Protein AF-A0A0B1TN34-F1 (afdb_monomer_lite)

Foldseek 3Di:
DDDDDPDDDDDDPDPPDPPPPDDDDDDDDPDDDDQDDVSVVVVVVVVLVVCVVVVDPQNVCVVVVHDRPPDDPPPPDDDDDPPDDDDDDDD

Structure (mmCIF, N/CA/C/O backbone):
data_AF-A0A0B1TN34-F1
#
_entry.id   AF-A0A0B1TN34-F1
#
loop_
_atom_site.group_PDB
_atom_site.id
_atom_site.type_symbol
_atom_site.label_atom_id
_atom_site.label_alt_id
_atom_site.label_comp_id
_atom_site.label_asym_id
_atom_site.label_entity_id
_atom_site.label_seq_id
_atom_site.pdbx_PDB_ins_code
_atom_site.Cartn_x
_atom_site.Cartn_y
_atom_site.Cartn_z
_atom_site.occupancy
_atom_site.B_iso_or_equiv
_atom_site.auth_seq_id
_atom_site.auth_comp_id
_atom_site.auth_asym_id
_atom_site.auth_atom_id
_atom_site.pdbx_PDB_model_num
ATOM 1 N N . MET A 1 1 ? 11.591 25.570 -60.201 1.00 41.28 1 MET A N 1
ATOM 2 C CA . MET A 1 1 ? 12.940 25.894 -59.684 1.00 41.28 1 MET A CA 1
ATOM 3 C C . MET A 1 1 ? 12.914 25.743 -58.170 1.00 41.28 1 MET A C 1
ATOM 5 O O . MET A 1 1 ? 12.005 26.262 -57.539 1.00 41.28 1 MET A O 1
ATOM 9 N N . ARG A 1 2 ? 13.832 24.942 -57.615 1.00 45.91 2 ARG A N 1
ATOM 10 C CA . ARG A 1 2 ? 13.958 24.663 -56.176 1.00 45.91 2 ARG A CA 1
ATOM 11 C C . ARG A 1 2 ? 14.543 25.888 -55.467 1.00 45.91 2 ARG A C 1
ATOM 13 O O . ARG A 1 2 ? 15.552 26.411 -55.925 1.00 45.91 2 ARG A O 1
ATOM 20 N N . GLY A 1 3 ? 13.932 26.305 -54.361 1.00 39.91 3 GLY A N 1
ATOM 21 C CA . GLY A 1 3 ? 14.402 27.405 -53.519 1.00 39.91 3 GLY A CA 1
ATOM 22 C C . GLY A 1 3 ? 14.322 27.024 -52.047 1.00 39.91 3 GLY A C 1
ATOM 23 O O . GLY A 1 3 ? 13.368 27.352 -51.357 1.00 39.91 3 GLY A O 1
ATOM 24 N N . THR A 1 4 ? 15.321 26.278 -51.591 1.00 55.44 4 THR A N 1
ATOM 25 C CA . THR A 1 4 ? 15.574 25.906 -50.197 1.00 55.44 4 THR A CA 1
ATOM 26 C C . THR A 1 4 ? 16.169 27.088 -49.439 1.00 55.44 4 THR A C 1
ATOM 28 O O . THR A 1 4 ? 17.312 27.432 -49.729 1.00 55.44 4 THR A O 1
ATOM 31 N N . LYS A 1 5 ? 15.474 27.663 -48.449 1.00 50.00 5 LYS A N 1
ATOM 32 C CA . LYS A 1 5 ? 16.103 28.442 -47.361 1.00 50.00 5 LYS A CA 1
ATOM 33 C C . LYS A 1 5 ? 15.290 28.351 -46.063 1.00 50.00 5 LYS A C 1
ATOM 35 O O . LYS A 1 5 ? 14.771 29.347 -45.581 1.00 50.00 5 LYS A O 1
ATOM 40 N N . TYR A 1 6 ? 15.229 27.160 -45.466 1.00 39.44 6 TYR A N 1
ATOM 41 C CA . TYR A 1 6 ? 15.086 27.078 -44.010 1.00 39.44 6 TYR A CA 1
ATOM 42 C C . TYR A 1 6 ? 16.488 27.169 -43.416 1.00 39.44 6 TYR A C 1
ATOM 44 O O . TYR A 1 6 ? 17.246 26.202 -43.362 1.00 39.44 6 TYR A O 1
ATOM 52 N N . SER A 1 7 ? 16.872 28.391 -43.071 1.00 41.91 7 SER A N 1
ATOM 53 C CA . SER A 1 7 ? 18.092 28.685 -42.337 1.00 41.91 7 SER A CA 1
ATOM 54 C C . SER A 1 7 ? 17.945 28.220 -40.889 1.00 41.91 7 SER A C 1
ATOM 56 O O . SER A 1 7 ? 17.134 28.756 -40.142 1.00 41.91 7 SER A O 1
ATOM 58 N N . ARG A 1 8 ? 18.754 27.219 -40.529 1.00 54.81 8 ARG A N 1
ATOM 59 C CA . ARG A 1 8 ? 19.421 27.008 -39.234 1.00 54.81 8 ARG A CA 1
ATOM 60 C C . ARG A 1 8 ? 19.131 28.098 -38.187 1.00 54.81 8 ARG A C 1
ATOM 62 O O . ARG A 1 8 ? 19.749 29.158 -38.225 1.00 54.81 8 ARG A O 1
ATOM 69 N N . ILE A 1 9 ? 18.268 27.796 -37.219 1.00 49.06 9 ILE A N 1
ATOM 70 C CA . ILE A 1 9 ? 18.219 28.508 -35.937 1.00 49.06 9 ILE A CA 1
ATOM 71 C C . ILE A 1 9 ? 18.508 27.477 -34.852 1.00 49.06 9 ILE A C 1
ATOM 73 O O . ILE A 1 9 ? 17.640 26.756 -34.378 1.00 49.06 9 ILE A O 1
ATOM 77 N N . SER A 1 10 ? 19.789 27.385 -34.522 1.00 47.62 10 SER A N 1
ATOM 78 C CA . SER A 1 10 ? 20.306 26.808 -33.292 1.00 47.62 10 SER A CA 1
ATOM 79 C C . SER A 1 10 ? 20.107 27.822 -32.168 1.00 47.62 10 SER A C 1
ATOM 81 O O . SER A 1 10 ? 20.858 28.795 -32.09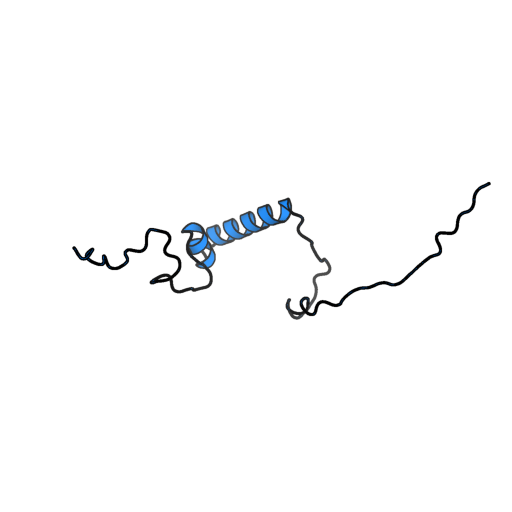6 1.00 47.62 10 SER A O 1
ATOM 83 N N . LYS A 1 11 ? 19.105 27.601 -31.313 1.00 48.19 11 LYS A N 1
ATOM 84 C CA . LYS A 1 11 ? 19.107 28.045 -29.914 1.00 48.19 11 LYS A CA 1
ATOM 85 C C . LYS A 1 11 ? 18.443 26.959 -29.079 1.00 48.19 11 LYS A C 1
ATOM 87 O O . LYS A 1 11 ? 17.231 26.786 -29.110 1.00 48.19 11 LYS A O 1
ATOM 92 N N . GLU A 1 12 ? 19.284 26.187 -28.407 1.00 49.72 12 GLU A N 1
ATOM 93 C CA . GLU A 1 12 ? 18.911 25.342 -27.282 1.00 49.72 12 GLU A CA 1
ATOM 94 C C . GLU A 1 12 ? 18.291 26.238 -26.202 1.00 49.72 12 GLU A C 1
ATOM 96 O O . GLU A 1 12 ? 18.998 26.938 -25.482 1.00 49.72 12 GLU A O 1
ATOM 101 N N . GLU A 1 13 ? 16.964 26.251 -26.101 1.00 46.75 13 GLU A N 1
ATOM 102 C CA . GLU A 1 13 ? 16.288 26.696 -24.886 1.00 46.75 13 GLU A CA 1
ATOM 103 C C . GLU A 1 13 ? 16.080 25.478 -23.988 1.00 46.75 13 GLU A C 1
ATOM 105 O O . GLU A 1 13 ? 15.086 24.762 -24.082 1.00 46.75 13 GLU A O 1
ATOM 110 N N . VAL A 1 14 ? 17.053 25.226 -23.113 1.00 50.41 14 VAL A N 1
ATOM 111 C CA . VAL A 1 14 ? 16.852 24.384 -21.933 1.00 50.41 14 VAL A CA 1
ATOM 112 C C . VAL A 1 14 ? 16.563 25.327 -20.776 1.00 50.41 14 VAL A C 1
ATOM 114 O O . VAL A 1 14 ? 17.471 25.918 -20.196 1.00 50.41 14 VAL A O 1
ATOM 117 N N . VAL A 1 15 ? 15.279 25.491 -20.464 1.00 49.44 15 VAL A N 1
ATOM 118 C CA . VAL A 1 15 ? 14.829 26.104 -19.211 1.00 49.44 15 VAL A CA 1
ATOM 119 C C . VAL A 1 15 ? 15.325 25.208 -18.068 1.00 49.44 15 VAL A C 1
ATOM 121 O O . VAL A 1 15 ? 14.935 24.038 -18.018 1.00 49.44 15 VAL A O 1
ATOM 124 N N . PRO A 1 16 ? 16.204 25.677 -17.161 1.00 46.72 16 PRO A N 1
ATOM 125 C CA . PRO A 1 16 ? 16.677 24.847 -16.071 1.00 46.72 16 PRO A CA 1
ATOM 126 C C . PRO A 1 16 ? 15.653 24.939 -14.942 1.00 46.72 16 PRO A C 1
ATOM 128 O O . PRO A 1 16 ? 15.768 25.766 -14.035 1.00 46.72 16 PRO A O 1
ATOM 131 N N . ASP A 1 17 ? 14.628 24.092 -14.997 1.00 50.31 17 ASP A N 1
ATOM 132 C CA . ASP A 1 17 ? 13.731 23.929 -13.863 1.00 50.31 17 ASP A CA 1
ATOM 133 C C . ASP A 1 17 ? 14.523 23.352 -12.685 1.00 50.31 17 ASP A C 1
ATOM 135 O O . ASP A 1 17 ? 15.133 22.281 -12.735 1.00 50.31 17 ASP A O 1
ATOM 139 N N . ARG A 1 18 ? 14.531 24.131 -11.606 1.00 50.41 18 ARG A N 1
ATOM 140 C CA . ARG A 1 18 ? 15.328 23.992 -10.381 1.00 50.41 18 ARG A CA 1
ATOM 141 C C . ARG A 1 18 ? 14.922 22.790 -9.504 1.00 50.41 18 ARG A C 1
ATOM 143 O O . ARG A 1 18 ? 15.043 22.856 -8.284 1.00 50.41 18 ARG A O 1
ATOM 150 N N . SER A 1 19 ? 14.403 21.715 -10.095 1.00 51.66 19 SER A N 1
ATOM 151 C CA . SER A 1 19 ? 13.776 20.572 -9.414 1.00 51.66 19 SER A CA 1
ATOM 152 C C . SER A 1 19 ? 14.564 19.256 -9.508 1.00 51.66 19 SER A C 1
ATOM 154 O O . SER A 1 19 ? 14.169 18.279 -8.878 1.00 51.66 19 SER A O 1
ATOM 156 N N . TYR A 1 20 ? 15.704 19.218 -10.210 1.00 49.47 20 TYR A N 1
ATOM 157 C CA . TYR A 1 20 ? 16.499 17.992 -10.423 1.00 49.47 20 TYR A CA 1
ATOM 158 C C . TYR A 1 20 ? 17.701 17.813 -9.487 1.00 49.47 20 TYR A C 1
ATOM 160 O O . TYR A 1 20 ? 18.618 17.056 -9.791 1.00 49.47 20 TYR A O 1
ATOM 168 N N . LEU A 1 21 ? 17.717 18.483 -8.335 1.00 51.88 21 LEU A N 1
ATOM 169 C CA . LEU A 1 21 ? 18.789 18.340 -7.345 1.00 51.88 21 LEU A CA 1
ATOM 170 C C . LEU A 1 21 ? 18.229 17.875 -6.002 1.00 51.88 21 LEU A C 1
ATOM 172 O O . LEU A 1 21 ? 18.288 18.596 -5.011 1.00 51.88 21 LEU A O 1
ATOM 176 N N . TYR A 1 22 ? 17.656 16.668 -5.982 1.00 52.81 22 TYR A N 1
ATOM 177 C CA . TYR A 1 22 ? 17.444 15.919 -4.740 1.00 52.81 22 TYR A CA 1
ATOM 178 C C . TYR A 1 22 ? 17.311 14.410 -4.998 1.00 52.81 22 TYR A C 1
ATOM 180 O O . TYR A 1 22 ? 16.273 13.818 -4.728 1.00 52.81 22 TYR A O 1
ATOM 188 N N . LEU A 1 23 ? 18.360 13.788 -5.547 1.00 52.34 23 LEU A N 1
ATOM 189 C CA . LEU A 1 23 ? 18.626 12.356 -5.373 1.00 52.34 23 LEU A CA 1
ATOM 190 C C . LEU A 1 23 ? 20.141 12.131 -5.217 1.00 52.34 23 LEU A C 1
ATOM 192 O O . LEU A 1 23 ? 20.885 12.067 -6.189 1.00 52.34 23 LEU A O 1
ATOM 196 N N . ASP A 1 24 ? 20.530 12.073 -3.944 1.00 46.03 24 ASP A N 1
ATOM 197 C CA . ASP A 1 24 ? 21.524 11.204 -3.305 1.00 46.03 24 ASP A CA 1
ATOM 198 C C . ASP A 1 24 ? 23.002 11.228 -3.754 1.00 46.03 24 ASP A C 1
ATOM 200 O O . ASP A 1 24 ? 23.438 10.654 -4.748 1.00 46.03 24 ASP A O 1
ATOM 204 N N . SER A 1 25 ? 23.789 11.840 -2.869 1.00 51.12 25 SER A N 1
ATOM 205 C CA . SER A 1 25 ? 25.226 11.693 -2.626 1.00 51.12 25 SER A CA 1
ATOM 206 C C . SER A 1 25 ? 25.820 10.291 -2.913 1.00 51.12 25 SER A C 1
ATOM 208 O O . SER A 1 25 ? 25.681 9.382 -2.100 1.00 51.12 25 SER A O 1
ATOM 210 N N . LEU A 1 26 ? 26.478 10.188 -4.077 1.00 60.41 26 LEU A N 1
ATOM 211 C CA . LEU A 1 26 ? 27.641 9.395 -4.567 1.00 60.41 26 LEU A CA 1
ATOM 212 C C . LEU A 1 26 ? 28.301 8.290 -3.679 1.00 60.41 26 LEU A C 1
ATOM 214 O O . LEU A 1 26 ? 28.367 8.502 -2.469 1.00 60.41 26 LEU A O 1
ATOM 218 N N . PRO A 1 27 ? 28.973 7.224 -4.235 1.00 66.56 27 PRO A N 1
ATOM 219 C CA . PRO A 1 27 ? 29.342 6.960 -5.652 1.00 66.56 27 PRO A CA 1
ATOM 220 C C . PRO A 1 27 ? 29.222 5.488 -6.197 1.00 66.56 27 PRO A C 1
ATOM 222 O O . PRO A 1 27 ? 29.078 4.523 -5.454 1.00 66.56 27 PRO A O 1
ATOM 225 N N . LEU A 1 28 ? 29.416 5.352 -7.528 1.00 52.56 28 LEU A N 1
ATOM 226 C CA . LEU A 1 28 ? 29.741 4.159 -8.359 1.00 52.56 28 LEU A CA 1
ATOM 227 C C . LEU A 1 28 ? 28.628 3.170 -8.777 1.00 52.56 28 LEU A C 1
ATOM 229 O O . LEU A 1 28 ? 28.747 1.965 -8.569 1.00 52.56 28 LEU A O 1
ATOM 233 N N . PHE A 1 29 ? 27.613 3.623 -9.516 1.00 51.19 29 PHE A N 1
ATOM 234 C CA . PHE A 1 29 ? 26.945 2.719 -10.464 1.00 51.19 29 PHE A CA 1
ATOM 235 C C . PHE A 1 29 ? 26.612 3.454 -11.759 1.00 51.19 29 PHE A C 1
ATOM 237 O O . PHE A 1 29 ? 25.686 4.258 -11.849 1.00 51.19 29 PHE A O 1
ATOM 244 N N . THR A 1 30 ? 27.434 3.203 -12.770 1.00 61.66 30 THR A N 1
ATOM 245 C CA . THR A 1 30 ? 27.277 3.704 -14.131 1.00 61.66 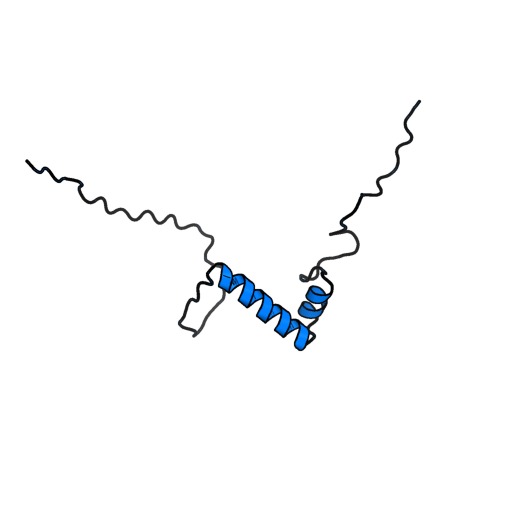30 THR A CA 1
ATOM 246 C C . THR A 1 30 ? 26.147 2.944 -14.816 1.00 61.66 30 THR A C 1
ATOM 248 O O . THR A 1 30 ? 26.411 1.974 -15.507 1.00 61.66 30 THR A O 1
ATOM 251 N N . HIS A 1 31 ? 24.894 3.329 -14.594 1.00 63.59 31 HIS A N 1
ATOM 252 C CA . HIS A 1 31 ? 23.810 3.191 -15.573 1.00 63.59 31 HIS A CA 1
ATOM 253 C C . HIS A 1 31 ? 22.549 3.849 -15.014 1.00 63.59 31 HIS A C 1
ATOM 255 O O . HIS A 1 31 ? 21.946 3.369 -14.056 1.00 63.59 31 HIS A O 1
ATOM 261 N N . PHE A 1 32 ? 22.126 4.945 -15.644 1.00 65.25 32 PHE A N 1
ATOM 262 C CA . PHE A 1 32 ? 20.790 5.485 -15.423 1.00 65.25 32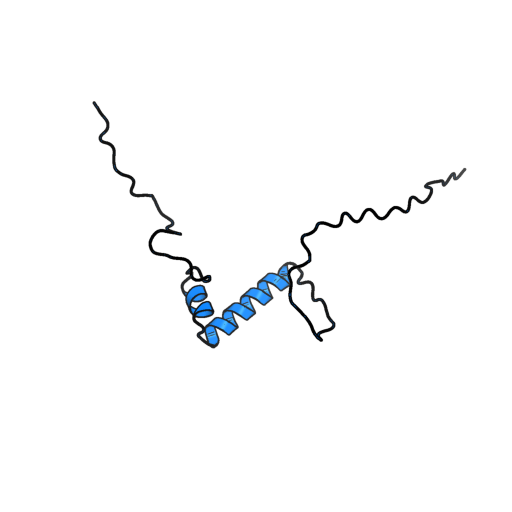 PHE A CA 1
ATOM 263 C C . PHE A 1 32 ? 19.785 4.568 -16.123 1.00 65.25 32 PHE A C 1
ATOM 265 O O . PHE A 1 32 ? 19.737 4.519 -17.351 1.00 65.25 32 PHE A O 1
ATOM 272 N N . PHE A 1 33 ? 18.998 3.821 -15.350 1.00 71.25 33 PHE A N 1
ATOM 273 C CA . PHE A 1 33 ? 17.896 3.033 -15.891 1.00 71.25 33 PHE A CA 1
ATOM 274 C C . PHE A 1 33 ? 16.619 3.873 -15.851 1.00 71.25 33 PHE A C 1
ATOM 276 O O . PHE A 1 33 ? 16.081 4.156 -14.781 1.00 71.25 33 PHE A O 1
ATOM 283 N N . GLN A 1 34 ? 16.136 4.291 -17.018 1.00 75.81 34 GLN A N 1
ATOM 284 C CA . GLN A 1 34 ? 14.818 4.905 -17.139 1.00 75.81 34 GLN A CA 1
ATOM 285 C C . GLN A 1 34 ? 13.785 3.783 -17.264 1.00 75.81 34 GLN A C 1
ATOM 287 O O . GLN A 1 34 ? 13.733 3.080 -18.271 1.00 75.81 34 GLN A O 1
ATOM 292 N N . LEU A 1 35 ? 12.977 3.578 -16.222 1.00 75.31 35 LEU A N 1
ATOM 293 C CA . LEU A 1 35 ? 11.882 2.614 -16.285 1.00 75.31 35 LEU A CA 1
ATOM 294 C C . LEU A 1 35 ? 10.791 3.151 -17.224 1.00 75.31 35 LEU A C 1
ATOM 296 O O . LEU A 1 35 ? 10.167 4.172 -16.945 1.00 75.31 35 LEU A O 1
ATOM 300 N N . LEU A 1 36 ? 10.562 2.450 -18.335 1.00 81.81 36 LEU A N 1
ATOM 301 C CA . LEU A 1 36 ? 9.443 2.709 -19.244 1.00 81.81 36 LEU A CA 1
ATOM 302 C C 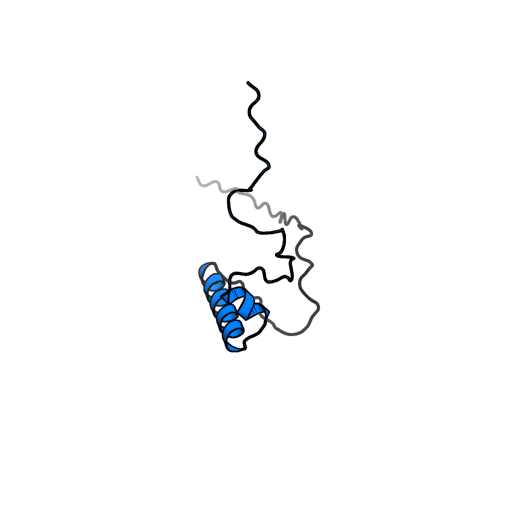. LEU A 1 36 ? 8.122 2.210 -18.631 1.00 81.81 36 LEU A C 1
ATOM 304 O O . LEU A 1 36 ? 8.129 1.351 -17.752 1.00 81.81 36 LEU A O 1
ATOM 308 N N . SER A 1 37 ? 6.990 2.737 -19.110 1.00 78.56 37 SER A N 1
ATOM 309 C CA . SER A 1 37 ? 5.646 2.594 -18.512 1.00 78.56 37 SER A CA 1
ATOM 310 C C . SER A 1 37 ? 5.331 1.212 -17.907 1.00 78.56 37 SER A C 1
ATOM 312 O O . SER A 1 37 ? 5.034 1.129 -16.719 1.00 78.56 37 SER A O 1
ATOM 314 N N . THR A 1 38 ? 5.457 0.121 -18.666 1.00 81.69 38 THR A N 1
ATOM 315 C CA . THR A 1 38 ? 5.135 -1.239 -18.186 1.00 81.69 38 THR A CA 1
ATOM 316 C C . THR A 1 38 ? 6.197 -1.830 -17.253 1.00 81.69 38 THR A C 1
ATOM 318 O O . THR A 1 38 ? 5.886 -2.660 -16.397 1.00 81.69 38 THR A O 1
ATOM 321 N N . ALA A 1 39 ? 7.452 -1.394 -17.379 1.00 82.81 39 ALA A N 1
ATOM 322 C CA . ALA A 1 39 ? 8.553 -1.839 -16.531 1.00 82.81 39 ALA A CA 1
ATOM 323 C C . ALA A 1 39 ? 8.453 -1.265 -15.108 1.00 82.81 39 ALA A C 1
ATOM 325 O O . ALA A 1 39 ? 8.855 -1.932 -14.154 1.00 82.81 39 ALA A O 1
ATOM 326 N N . VAL A 1 40 ? 7.875 -0.066 -14.947 1.00 86.06 40 VAL A N 1
ATOM 327 C CA . VAL A 1 40 ? 7.625 0.549 -13.631 1.00 86.06 40 VAL A CA 1
ATOM 328 C C . VAL A 1 40 ? 6.708 -0.334 -12.786 1.00 86.06 40 VAL A C 1
ATOM 330 O O . VAL A 1 40 ? 7.050 -0.677 -11.655 1.00 86.06 40 VAL A O 1
ATOM 333 N N . ASP A 1 41 ? 5.564 -0.739 -13.338 1.00 86.00 41 ASP A N 1
ATOM 334 C CA . ASP A 1 41 ? 4.573 -1.530 -12.602 1.00 86.00 41 ASP A CA 1
ATOM 335 C C . ASP A 1 41 ? 5.121 -2.897 -12.189 1.00 86.00 41 ASP A C 1
ATOM 337 O O . ASP A 1 41 ? 4.895 -3.350 -11.063 1.00 86.00 41 ASP A O 1
ATOM 341 N N . ASN A 1 42 ? 5.877 -3.544 -13.077 1.00 88.12 42 ASN A N 1
ATOM 342 C CA . ASN A 1 42 ? 6.505 -4.829 -12.787 1.00 88.12 42 ASN A CA 1
ATOM 343 C C . ASN A 1 42 ? 7.543 -4.695 -11.669 1.00 88.12 42 ASN A C 1
ATOM 345 O O . ASN A 1 42 ? 7.504 -5.462 -10.706 1.00 88.12 42 ASN A O 1
ATOM 349 N N . LYS A 1 43 ? 8.381 -3.652 -11.716 1.00 87.69 43 LYS A N 1
ATOM 350 C CA . LYS A 1 43 ? 9.379 -3.402 -10.673 1.00 87.69 43 LYS A CA 1
ATOM 351 C C . LYS A 1 43 ? 8.743 -3.148 -9.307 1.00 87.69 43 LYS A C 1
ATOM 353 O O . LYS A 1 43 ? 9.180 -3.704 -8.301 1.00 87.69 43 LYS A O 1
ATOM 358 N N . LEU A 1 44 ? 7.673 -2.353 -9.266 1.00 87.81 44 LEU A N 1
ATOM 359 C CA . LEU A 1 44 ? 6.948 -2.065 -8.028 1.00 87.81 44 LEU A CA 1
ATOM 360 C C . LEU A 1 44 ? 6.302 -3.320 -7.431 1.00 87.81 44 LEU A C 1
ATOM 362 O O . LEU A 1 44 ? 6.300 -3.485 -6.208 1.00 87.81 44 LEU A O 1
ATOM 366 N N . ARG A 1 45 ? 5.769 -4.217 -8.268 1.00 89.62 45 ARG A N 1
ATOM 367 C CA . ARG A 1 45 ? 5.215 -5.501 -7.813 1.00 89.62 45 ARG A CA 1
ATOM 368 C C . ARG A 1 45 ? 6.301 -6.399 -7.226 1.00 89.62 45 ARG A C 1
ATOM 370 O O . ARG A 1 45 ? 6.135 -6.859 -6.096 1.00 89.62 45 ARG A O 1
ATOM 377 N N . GLU A 1 46 ? 7.419 -6.569 -7.930 1.00 90.12 46 GLU A N 1
ATOM 378 C CA . GLU A 1 46 ? 8.571 -7.357 -7.466 1.00 90.12 46 GLU A CA 1
ATOM 379 C C . GLU A 1 46 ? 9.090 -6.867 -6.106 1.00 90.12 46 GLU A C 1
ATOM 381 O O . GLU A 1 46 ? 9.283 -7.657 -5.176 1.00 90.12 46 GLU A O 1
ATOM 386 N N . ASP A 1 47 ? 9.260 -5.551 -5.950 1.00 90.19 47 ASP A N 1
ATOM 387 C CA . ASP A 1 47 ? 9.745 -4.961 -4.703 1.00 90.19 47 ASP A CA 1
ATOM 388 C C . ASP A 1 47 ? 8.763 -5.167 -3.542 1.00 90.19 47 ASP A C 1
ATOM 390 O O . ASP A 1 47 ? 9.175 -5.471 -2.416 1.00 90.19 47 ASP A O 1
ATOM 394 N N . LEU A 1 48 ? 7.456 -5.048 -3.793 1.00 89.62 48 LEU A N 1
ATOM 395 C CA . LEU A 1 48 ? 6.431 -5.297 -2.779 1.00 89.62 48 LEU A CA 1
ATOM 396 C C . LEU A 1 48 ? 6.354 -6.775 -2.381 1.00 89.62 48 LEU A C 1
ATOM 398 O O . LEU A 1 48 ? 6.190 -7.076 -1.197 1.00 89.62 48 LEU A O 1
ATOM 402 N N . GLU A 1 49 ? 6.490 -7.700 -3.326 1.00 90.12 49 GLU A N 1
ATOM 403 C CA . GLU A 1 49 ? 6.533 -9.137 -3.044 1.00 90.12 49 GLU A CA 1
ATOM 404 C C . GLU A 1 49 ? 7.773 -9.526 -2.243 1.00 90.12 49 GLU A C 1
ATOM 406 O O . GLU A 1 49 ? 7.670 -10.268 -1.260 1.00 90.12 49 GLU A O 1
ATOM 411 N N . ARG A 1 50 ? 8.933 -8.958 -2.584 1.00 93.44 50 ARG A N 1
ATOM 412 C CA . ARG A 1 50 ? 10.168 -9.134 -1.816 1.00 93.44 50 ARG A CA 1
ATOM 413 C C . ARG A 1 50 ? 9.996 -8.658 -0.372 1.00 93.44 50 ARG A C 1
ATOM 415 O O . ARG A 1 50 ? 10.352 -9.376 0.561 1.00 93.44 50 ARG A O 1
ATOM 422 N N . LEU A 1 51 ? 9.393 -7.485 -0.164 1.00 90.19 51 LEU A N 1
ATOM 423 C CA . LEU A 1 51 ? 9.136 -6.940 1.176 1.00 90.19 51 LEU A CA 1
ATOM 424 C C . LEU A 1 51 ? 8.143 -7.784 1.990 1.00 90.19 51 LEU A C 1
ATOM 426 O O . LEU A 1 51 ? 8.302 -7.898 3.208 1.00 90.19 51 LEU A O 1
ATOM 430 N N . LYS A 1 52 ? 7.137 -8.383 1.339 1.00 90.25 52 LYS A N 1
ATOM 431 C CA . LYS A 1 52 ? 6.191 -9.310 1.982 1.00 90.25 52 LYS A CA 1
ATOM 432 C C . LYS A 1 52 ? 6.887 -10.594 2.439 1.00 90.25 52 LYS A C 1
ATOM 434 O O . LYS A 1 52 ? 6.664 -11.016 3.570 1.00 90.25 52 LYS A O 1
ATOM 439 N N . LYS A 1 53 ? 7.769 -11.169 1.612 1.00 92.62 53 LYS A N 1
ATOM 440 C CA . LYS A 1 53 ? 8.525 -12.396 1.936 1.00 92.62 53 LYS A CA 1
ATOM 441 C C . LYS A 1 53 ? 9.449 -12.220 3.144 1.00 92.62 53 LYS A C 1
ATOM 443 O O . LYS A 1 53 ? 9.466 -13.076 4.019 1.00 92.62 53 LYS A O 1
ATOM 448 N N . ILE A 1 54 ? 10.154 -11.089 3.234 1.00 92.94 54 ILE A N 1
ATOM 449 C CA . ILE A 1 54 ? 11.055 -10.783 4.366 1.00 92.94 54 ILE A CA 1
ATOM 450 C C . ILE A 1 54 ? 10.260 -10.406 5.638 1.00 92.94 54 ILE A C 1
ATOM 452 O O . ILE A 1 54 ? 10.799 -10.415 6.738 1.00 92.94 54 ILE A O 1
ATOM 456 N N . ARG A 1 55 ? 8.955 -10.113 5.517 1.00 89.50 55 ARG A N 1
ATOM 457 C CA . ARG A 1 55 ? 8.059 -9.693 6.614 1.00 89.50 55 ARG A CA 1
ATOM 458 C C . ARG A 1 55 ? 8.461 -8.367 7.273 1.00 89.50 55 ARG A C 1
ATOM 460 O O . ARG A 1 55 ? 8.225 -8.158 8.461 1.00 89.50 55 ARG A O 1
ATOM 467 N N . LEU A 1 56 ? 9.008 -7.426 6.497 1.00 88.94 56 LEU A N 1
ATOM 468 C CA . LEU A 1 56 ? 9.224 -6.063 6.994 1.00 88.94 56 LEU A CA 1
ATOM 469 C C . LEU A 1 56 ? 7.886 -5.387 7.320 1.00 88.94 56 LEU A C 1
ATOM 471 O O . LEU A 1 56 ? 6.905 -5.557 6.598 1.00 88.94 56 LEU A O 1
ATOM 475 N N . HIS A 1 57 ? 7.876 -4.511 8.330 1.00 90.62 57 HIS A N 1
ATOM 476 C CA . HIS A 1 57 ? 6.711 -3.686 8.693 1.00 90.62 57 HIS A CA 1
ATOM 477 C C . HIS A 1 57 ? 6.123 -2.934 7.494 1.00 90.62 57 HIS A C 1
ATOM 479 O O . HIS A 1 57 ? 4.910 -2.942 7.287 1.00 90.62 57 HIS A O 1
ATOM 485 N N . ARG A 1 58 ? 6.994 -2.371 6.645 1.00 90.06 58 ARG A N 1
ATOM 486 C CA . ARG A 1 58 ? 6.615 -1.732 5.379 1.00 90.06 58 ARG A CA 1
ATOM 487 C C . ARG A 1 58 ? 5.813 -2.684 4.479 1.00 90.06 58 ARG A C 1
ATOM 489 O O . ARG A 1 58 ? 4.759 -2.306 3.975 1.00 90.06 58 ARG A O 1
ATOM 496 N N . GLY A 1 59 ? 6.298 -3.916 4.306 1.00 92.12 59 GLY A N 1
ATOM 497 C CA . GLY A 1 59 ? 5.663 -4.959 3.493 1.00 92.12 59 GLY A CA 1
ATOM 498 C C . GLY A 1 59 ? 4.343 -5.457 4.083 1.00 92.12 59 GLY A C 1
ATOM 499 O O . GLY A 1 59 ? 3.358 -5.573 3.358 1.00 92.12 59 GLY A O 1
ATOM 500 N N . LEU A 1 60 ? 4.286 -5.661 5.403 1.00 92.75 60 LEU A N 1
ATOM 501 C CA . LEU A 1 60 ? 3.062 -6.053 6.111 1.00 92.75 60 LEU A CA 1
ATOM 502 C C . LEU A 1 60 ? 1.975 -4.977 6.008 1.00 92.75 60 LEU A C 1
ATOM 504 O O . LEU A 1 60 ? 0.817 -5.289 5.742 1.00 92.75 60 LEU A O 1
ATOM 508 N N . ARG A 1 61 ? 2.337 -3.692 6.117 1.00 92.44 61 ARG A N 1
ATOM 509 C CA . ARG A 1 61 ? 1.380 -2.594 5.909 1.00 92.44 61 ARG A CA 1
ATOM 510 C C . ARG A 1 61 ? 0.866 -2.520 4.479 1.00 92.44 61 ARG A C 1
ATOM 512 O O . ARG A 1 61 ? -0.323 -2.275 4.296 1.00 92.44 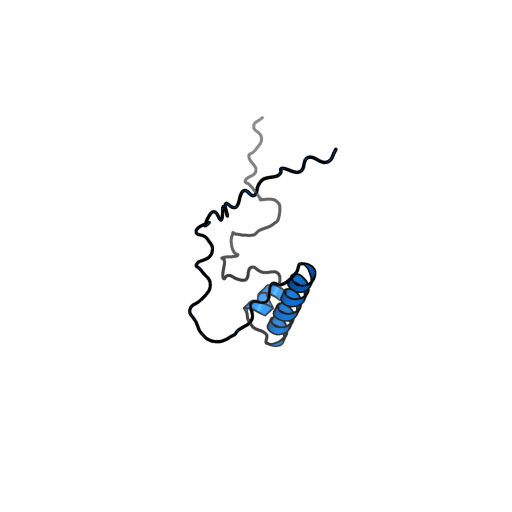61 ARG A O 1
ATOM 519 N N . HIS A 1 62 ? 1.721 -2.777 3.488 1.00 92.38 62 HIS A N 1
ATOM 520 C CA . HIS A 1 62 ? 1.288 -2.896 2.095 1.00 92.38 62 HIS A CA 1
ATOM 521 C C . HIS A 1 62 ? 0.354 -4.093 1.874 1.00 92.38 62 HIS A C 1
ATOM 523 O O . HIS A 1 62 ? -0.574 -3.984 1.080 1.00 92.38 62 HIS A O 1
ATOM 529 N N . TYR A 1 63 ? 0.556 -5.208 2.582 1.00 89.69 63 TYR A N 1
ATOM 530 C CA . TYR A 1 63 ? -0.353 -6.355 2.533 1.00 89.69 63 TYR A CA 1
ATOM 531 C C . TYR A 1 63 ? -1.731 -6.030 3.129 1.00 89.69 63 TYR A C 1
ATOM 533 O O . TYR A 1 63 ? -2.748 -6.346 2.523 1.00 89.69 63 TYR A O 1
ATOM 541 N N . TRP A 1 64 ? -1.776 -5.327 4.263 1.00 88.62 64 TRP A N 1
ATOM 542 C CA . TRP A 1 64 ? -3.027 -4.900 4.902 1.00 88.62 64 TRP A CA 1
ATOM 543 C C . TRP A 1 64 ? -3.685 -3.663 4.265 1.00 88.62 64 TRP A C 1
ATOM 545 O O . TRP A 1 64 ? -4.715 -3.207 4.752 1.00 88.62 64 TRP A O 1
ATOM 555 N N . GLY A 1 65 ? -3.095 -3.075 3.217 1.00 88.56 65 GLY A N 1
ATOM 556 C CA . GLY A 1 65 ? -3.626 -1.865 2.576 1.00 88.56 65 GLY A CA 1
ATOM 557 C C . GLY A 1 65 ? -3.573 -0.610 3.459 1.00 88.56 65 GLY A C 1
ATOM 558 O O . GLY A 1 65 ? -4.307 0.351 3.230 1.00 88.56 65 GLY A O 1
ATOM 559 N N . LEU A 1 66 ? -2.711 -0.600 4.478 1.00 89.06 66 LEU A N 1
ATOM 560 C CA . LEU A 1 66 ? -2.538 0.530 5.387 1.00 89.06 66 LEU A CA 1
ATOM 561 C C . LEU A 1 66 ? -1.478 1.506 4.869 1.00 89.06 66 LEU A C 1
ATOM 563 O O . LEU A 1 66 ? -0.542 1.153 4.153 1.00 89.06 66 LEU A O 1
ATOM 567 N N . ARG A 1 67 ? -1.588 2.766 5.299 1.00 88.94 67 ARG A N 1
ATOM 568 C CA . ARG A 1 67 ? -0.593 3.805 5.001 1.00 88.94 67 ARG A CA 1
ATOM 569 C C . ARG A 1 67 ? 0.756 3.418 5.616 1.00 88.94 67 ARG A C 1
ATOM 571 O O . ARG A 1 67 ? 0.824 2.980 6.764 1.00 88.94 67 ARG A O 1
ATOM 578 N N . VAL A 1 68 ? 1.826 3.606 4.848 1.00 89.94 68 VAL A N 1
ATOM 579 C CA . VAL A 1 68 ? 3.154 3.043 5.147 1.00 89.94 68 VAL A CA 1
ATOM 580 C C . VAL A 1 68 ? 4.127 4.052 5.762 1.00 89.94 68 VAL A C 1
ATOM 582 O O . VAL A 1 68 ? 4.988 3.676 6.548 1.00 89.94 68 VAL A O 1
ATOM 585 N N . ARG A 1 69 ? 3.962 5.348 5.472 1.00 89.62 69 ARG A N 1
ATOM 586 C CA . ARG A 1 69 ? 4.861 6.438 5.907 1.00 89.62 69 ARG A CA 1
ATOM 587 C C . ARG A 1 69 ? 4.676 6.861 7.380 1.00 89.62 69 ARG A C 1
ATOM 589 O O . ARG A 1 69 ? 4.892 8.018 7.704 1.00 89.62 69 ARG A O 1
ATOM 596 N N . GLY A 1 70 ? 4.204 5.966 8.250 1.00 88.06 70 GLY A N 1
ATOM 597 C CA . GLY A 1 70 ? 4.036 6.257 9.685 1.00 88.06 70 GLY A CA 1
ATOM 598 C C . GLY A 1 70 ? 2.945 7.280 10.022 1.00 88.06 70 GLY A C 1
ATOM 599 O O . GLY A 1 70 ? 2.968 7.886 11.085 1.00 88.06 70 GLY A O 1
ATOM 600 N N . GLN A 1 71 ? 1.983 7.490 9.127 1.00 91.00 71 GLN A N 1
ATOM 601 C CA . GLN A 1 71 ? 0.925 8.475 9.346 1.00 91.00 71 GLN A CA 1
ATOM 602 C C . GLN A 1 71 ? -0.118 7.985 10.360 1.00 91.00 71 GLN A C 1
ATOM 604 O O . GLN A 1 71 ? -0.474 6.806 10.369 1.00 91.00 71 GLN A O 1
ATOM 609 N N . HIS A 1 72 ? -0.653 8.899 11.175 1.00 88.69 72 HIS A N 1
ATOM 610 C CA . HIS A 1 72 ? -1.662 8.581 12.186 1.00 88.69 72 HIS A CA 1
ATOM 611 C C . HIS A 1 72 ? -2.998 8.156 11.562 1.00 88.69 72 HIS A C 1
ATOM 613 O O . HIS A 1 72 ? -3.711 8.966 10.974 1.00 88.69 72 HIS A O 1
ATOM 619 N N . THR A 1 73 ? -3.395 6.901 11.763 1.00 84.06 73 THR A N 1
ATOM 620 C CA . THR A 1 73 ? -4.626 6.321 11.193 1.00 84.06 73 THR A CA 1
ATOM 621 C C . THR A 1 73 ? -5.857 6.436 12.101 1.00 84.06 73 THR A C 1
ATOM 623 O O . THR A 1 73 ? -6.908 5.896 11.768 1.00 84.06 73 THR A O 1
ATOM 626 N N . LYS A 1 74 ? -5.765 7.127 13.250 1.00 83.94 74 LYS A N 1
ATOM 627 C CA . LYS A 1 74 ? -6.897 7.301 14.187 1.00 83.94 74 LYS A CA 1
ATOM 628 C C . LYS A 1 74 ? -8.034 8.114 13.553 1.00 83.94 74 LYS A C 1
ATOM 630 O O . LYS A 1 74 ? -9.193 7.694 13.564 1.00 83.94 74 LYS A O 1
ATOM 635 N N . THR A 1 75 ? -7.686 9.272 12.996 1.00 80.12 75 THR A N 1
ATOM 636 C CA . THR A 1 75 ? -8.626 10.263 12.447 1.00 80.12 75 THR A CA 1
ATOM 637 C C . THR A 1 75 ? -8.481 10.459 10.939 1.00 80.12 75 THR A C 1
ATOM 639 O O . THR A 1 75 ? -9.457 10.811 10.283 1.00 80.12 75 THR A O 1
ATOM 642 N N . THR A 1 76 ? -7.298 10.210 10.367 1.00 79.50 76 THR A N 1
ATOM 643 C CA . THR A 1 76 ? -7.021 10.469 8.945 1.00 79.50 76 THR A CA 1
ATOM 644 C C . THR A 1 76 ? -7.231 9.228 8.074 1.00 79.50 76 THR A C 1
ATOM 646 O O . THR A 1 76 ? -7.039 8.098 8.521 1.00 79.50 76 THR A O 1
ATOM 649 N N . GLY A 1 77 ? -7.624 9.428 6.811 1.00 77.50 77 GLY A N 1
ATOM 650 C CA . GLY A 1 77 ? -7.753 8.339 5.832 1.00 77.50 77 GLY A C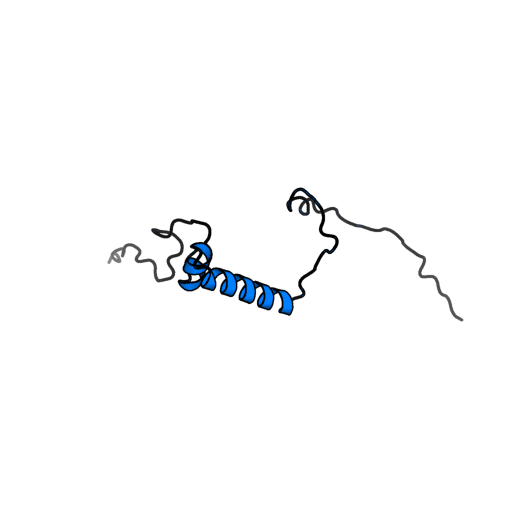A 1
ATOM 651 C C . GLY A 1 77 ? -8.995 7.453 5.990 1.00 77.50 77 GLY A C 1
ATOM 652 O O . GLY A 1 77 ? -9.045 6.381 5.390 1.00 77.50 77 GLY A O 1
ATOM 653 N N . ARG A 1 78 ? -10.000 7.888 6.760 1.00 80.56 78 ARG A N 1
ATOM 654 C CA . ARG A 1 78 ? -11.312 7.231 6.825 1.00 80.56 78 ARG A CA 1
ATOM 655 C C . ARG A 1 78 ? -12.062 7.463 5.511 1.00 80.56 78 ARG A C 1
ATOM 657 O O . ARG A 1 78 ? -12.360 8.603 5.170 1.00 80.56 78 ARG A O 1
ATOM 664 N N . LYS A 1 79 ? -12.358 6.392 4.773 1.00 72.69 79 LYS A N 1
ATOM 665 C CA . LYS A 1 79 ? -13.279 6.418 3.627 1.00 72.69 79 LYS A CA 1
ATOM 666 C C . LYS A 1 79 ? -14.638 5.887 4.089 1.00 72.69 79 LYS A C 1
ATOM 668 O O . LYS A 1 79 ? -14.701 4.814 4.677 1.00 72.69 79 LYS A O 1
ATOM 673 N N . GLY A 1 80 ? -15.697 6.662 3.868 1.00 75.12 80 GLY A N 1
ATOM 674 C CA . GLY A 1 80 ? -17.057 6.389 4.341 1.00 75.12 80 GLY A CA 1
ATOM 675 C C . GLY A 1 80 ? -17.813 7.690 4.620 1.00 75.12 80 GLY A C 1
ATOM 676 O O . GLY A 1 80 ? -17.218 8.767 4.613 1.00 75.12 80 GLY A O 1
ATOM 677 N N . ARG A 1 81 ? -19.128 7.609 4.849 1.00 67.31 81 ARG A N 1
ATOM 678 C CA . ARG A 1 81 ? -19.953 8.781 5.178 1.00 67.31 81 ARG A CA 1
ATOM 679 C C . ARG A 1 81 ? -19.510 9.348 6.527 1.00 67.31 81 ARG A C 1
ATOM 681 O O . ARG A 1 81 ? -19.513 8.634 7.527 1.00 67.31 81 ARG A O 1
ATOM 688 N N . THR A 1 82 ? -19.137 10.625 6.560 1.00 65.62 82 THR A N 1
ATOM 689 C CA . THR A 1 82 ? -18.921 11.349 7.815 1.00 65.62 82 THR A CA 1
ATOM 690 C C . THR A 1 82 ? -20.213 11.280 8.623 1.00 65.62 82 THR A C 1
ATOM 692 O O . THR A 1 82 ? -21.251 11.759 8.165 1.00 65.62 82 THR A O 1
ATOM 695 N N . VAL A 1 83 ? -20.167 10.688 9.817 1.00 65.44 83 VAL A N 1
ATOM 696 C CA . VAL A 1 83 ? -21.235 10.835 10.813 1.00 65.44 83 VAL A CA 1
ATOM 697 C C . VAL A 1 83 ? -21.137 12.251 11.385 1.00 65.44 83 VAL A C 1
ATOM 699 O O . VAL A 1 83 ? -20.563 12.494 12.438 1.00 65.44 83 VAL A O 1
ATOM 702 N N . GLY A 1 84 ? -21.583 13.229 10.599 1.00 73.31 84 GLY A N 1
ATOM 703 C CA . GLY A 1 84 ? -21.763 14.596 11.068 1.00 73.31 84 GLY A CA 1
ATOM 704 C C . GLY A 1 84 ? -22.953 14.672 12.022 1.00 73.31 84 GLY A C 1
ATOM 705 O O . GLY A 1 84 ? -23.910 13.911 11.885 1.00 73.31 84 GLY A O 1
ATOM 706 N N . VAL A 1 85 ? -22.889 15.606 12.972 1.00 70.62 85 VAL A N 1
ATOM 707 C CA . VAL A 1 85 ? -23.990 15.943 13.886 1.00 70.62 85 VAL A CA 1
ATOM 708 C C . VAL A 1 85 ? -25.271 16.177 13.083 1.00 70.62 85 VAL A C 1
ATOM 710 O O . VAL A 1 85 ? -25.325 17.060 12.224 1.00 70.62 85 VAL A O 1
ATOM 713 N N . SER A 1 86 ? -26.316 15.402 13.374 1.00 67.62 86 SER A N 1
ATOM 714 C CA . SER A 1 86 ? -27.657 15.645 12.852 1.00 67.62 86 SER A CA 1
ATOM 715 C C . SER A 1 86 ? -28.195 16.943 13.453 1.00 67.62 86 SER A C 1
ATOM 717 O O . SER A 1 86 ? -28.581 16.974 14.622 1.00 67.62 86 SER A O 1
ATOM 719 N N . LYS A 1 87 ? -28.235 18.031 12.677 1.00 72.19 87 LYS A N 1
ATOM 720 C CA . LYS A 1 87 ? -29.022 19.204 13.073 1.00 72.19 87 LYS A CA 1
ATOM 721 C C . LYS A 1 87 ? -30.501 18.843 12.952 1.00 72.19 87 LYS A C 1
ATOM 723 O O . LYS A 1 87 ? -30.951 18.441 11.879 1.00 72.19 87 LYS A O 1
ATOM 728 N N . LYS A 1 88 ? -31.247 18.976 14.053 1.00 73.12 88 LYS A N 1
ATOM 729 C CA . LYS A 1 88 ? -32.712 18.884 14.045 1.00 73.12 88 LYS A CA 1
ATOM 730 C C . LYS A 1 88 ? -33.229 19.930 13.055 1.00 73.12 88 LYS A C 1
ATOM 732 O O . LYS A 1 88 ? -32.898 21.106 13.188 1.00 73.12 88 LYS A O 1
ATOM 737 N N . LYS A 1 89 ? -33.978 19.496 12.040 1.00 64.06 89 LYS A N 1
ATOM 738 C CA . LYS A 1 89 ? -34.634 20.406 11.096 1.00 64.06 89 LYS A CA 1
ATOM 739 C C . LYS A 1 89 ? -35.661 21.201 11.910 1.00 64.06 89 LYS A C 1
ATOM 741 O O . LYS A 1 89 ? -36.550 20.594 12.505 1.00 64.06 89 LYS A O 1
ATOM 746 N N . GLY A 1 90 ? -35.439 22.509 12.051 1.00 65.94 90 GLY A N 1
ATOM 747 C CA . GLY A 1 90 ? -36.404 23.411 12.677 1.00 65.94 90 GLY A CA 1
ATOM 748 C C . GLY A 1 90 ? -37.704 23.364 11.883 1.00 65.94 90 GLY A C 1
ATOM 749 O O . GLY A 1 90 ? -37.645 23.313 10.652 1.00 65.94 90 GLY A O 1
ATOM 750 N N . GLY A 1 91 ? -38.819 23.254 12.606 1.00 55.62 91 GLY A N 1
ATOM 751 C CA . GLY A 1 91 ? -40.167 23.318 12.044 1.00 55.62 91 GLY A CA 1
ATOM 752 C C . GLY A 1 91 ? -40.509 24.702 11.523 1.00 55.62 91 GLY A C 1
ATOM 753 O O . GLY A 1 91 ? -39.788 25.659 11.887 1.00 55.62 91 GLY A O 1
#

Organism: Oesophagostomum dentatum (NCBI:txid61180)

pLDDT: mean 71.66, std 17.38, range [39.44, 93.44]

Secondary structure (DSSP, 8-state):
-----------------TT---S-------------HHHHHHHHHHHHHHHHHHT-HHHHHHHTT---S---TTTSS--S-----------

Sequence (91 aa):
MRGTKYSRISKEEVVPDRSYLYLDSLPLFTHFFQLLSTAVDNKLREDLERLKKIRLHRGLRHYWGLRVRGQHTKTTGRKGRTVGVSKKKGG

Radius of gyration: 26.46 Å; chains: 1; bounding box: 70×41×74 Å

InterPro domains:
  IPR001892 Small ribosomal subunit protein uS13 [PF00416] (34-79)
  IPR010979 Small ribosomal subunit protein uS13-like, H2TH [SSF46946] (29-89)
  IPR018269 Small ribosomal subunit protein uS13, conserved site [PS00646] (58-71)
  IPR027437 Small ribosomal subunit protein uS13, C-terminal [G3DSA:4.10.910.10] (31-79)